Protein AF-A0AAN5BVE1-F1 (afdb_monomer_lite)

pLDDT: mean 92.68, std 8.48, range [54.19, 98.75]

Structure (mmCIF, N/CA/C/O backbone):
data_AF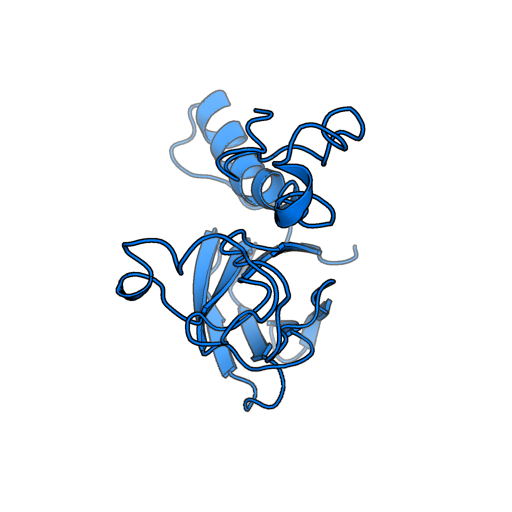-A0AAN5BVE1-F1
#
_entry.id   AF-A0AAN5BVE1-F1
#
loop_
_atom_site.group_PDB
_atom_site.id
_atom_site.type_symbol
_atom_site.label_atom_id
_atom_site.label_alt_id
_atom_site.label_comp_id
_atom_site.label_asym_id
_atom_site.label_entity_id
_atom_site.label_seq_id
_atom_site.pdbx_PDB_ins_code
_atom_site.Cartn_x
_atom_site.Cartn_y
_atom_site.Cartn_z
_atom_site.occupancy
_atom_site.B_iso_or_equiv
_atom_site.auth_seq_id
_atom_site.auth_comp_id
_atom_site.auth_asym_id
_atom_site.auth_atom_id
_atom_site.pdbx_PDB_model_num
ATOM 1 N N . MET A 1 1 ? -13.124 9.168 -10.766 1.00 57.81 1 MET A N 1
ATOM 2 C CA . MET A 1 1 ? -11.847 9.780 -11.183 1.00 57.81 1 MET A CA 1
ATOM 3 C C . MET A 1 1 ? -11.098 8.714 -11.962 1.00 57.81 1 MET A C 1
ATOM 5 O O . MET A 1 1 ? -10.830 7.670 -11.377 1.00 57.81 1 MET A O 1
ATOM 9 N N . LEU A 1 2 ? -10.931 8.913 -13.270 1.00 66.06 2 LEU A N 1
ATOM 10 C CA . LEU A 1 2 ? -10.507 7.900 -14.254 1.00 66.06 2 LEU A CA 1
ATOM 11 C C . LEU A 1 2 ? -9.199 8.308 -14.959 1.00 66.06 2 LEU A C 1
ATOM 13 O O . LEU A 1 2 ? -9.006 8.012 -16.130 1.00 66.06 2 LEU A O 1
ATOM 17 N N . ASP A 1 3 ? -8.325 9.039 -14.273 1.00 77.81 3 ASP A N 1
ATOM 18 C CA . ASP A 1 3 ? -7.072 9.501 -14.873 1.00 77.81 3 ASP A CA 1
ATOM 19 C C . ASP A 1 3 ? -5.980 8.432 -14.740 1.00 77.81 3 ASP A C 1
ATOM 21 O O . ASP A 1 3 ? -5.208 8.385 -13.775 1.00 77.81 3 ASP A O 1
ATOM 25 N N . TYR A 1 4 ? -6.010 7.487 -15.678 1.00 81.81 4 TYR A N 1
ATOM 26 C CA . TYR A 1 4 ? -5.057 6.381 -15.765 1.00 81.81 4 TYR A CA 1
ATOM 27 C C . TYR A 1 4 ? -3.691 6.835 -16.297 1.00 81.81 4 TYR A C 1
ATOM 29 O O . TYR A 1 4 ? -2.668 6.302 -15.866 1.00 81.81 4 TYR A O 1
ATOM 37 N N . GLY A 1 5 ? -3.664 7.868 -17.149 1.00 78.38 5 GLY A N 1
ATOM 38 C CA . GLY A 1 5 ? -2.439 8.468 -17.683 1.00 78.38 5 GLY A CA 1
ATOM 39 C C . GLY A 1 5 ? -1.519 8.975 -16.579 1.00 78.38 5 GLY A C 1
ATOM 40 O O . GLY A 1 5 ? -0.345 8.614 -16.546 1.00 78.38 5 GLY A O 1
ATOM 41 N N . GLU A 1 6 ? -2.070 9.714 -15.618 1.00 82.00 6 GLU A N 1
ATOM 42 C CA . GLU A 1 6 ? -1.319 10.273 -14.487 1.00 82.00 6 GLU A CA 1
ATOM 43 C C . GLU A 1 6 ? -1.258 9.341 -13.269 1.00 82.00 6 GLU A C 1
ATOM 45 O O . GLU A 1 6 ? -0.699 9.693 -12.231 1.00 82.00 6 GLU A O 1
ATOM 50 N N . SER A 1 7 ? -1.830 8.137 -13.373 1.00 85.88 7 SER A N 1
ATOM 51 C CA . SER A 1 7 ? -1.905 7.174 -12.270 1.00 85.88 7 SER A CA 1
ATOM 52 C C . SER A 1 7 ? -2.619 7.705 -11.014 1.00 85.88 7 SER A C 1
ATOM 54 O O . SER A 1 7 ? -2.402 7.205 -9.913 1.00 85.88 7 SER A O 1
ATOM 56 N N . HIS A 1 8 ? -3.505 8.698 -11.144 1.00 85.19 8 HIS A N 1
ATOM 57 C CA . HIS A 1 8 ? -4.221 9.286 -10.003 1.00 85.19 8 HIS A CA 1
ATOM 58 C C . HIS A 1 8 ? -5.677 8.796 -9.880 1.00 85.19 8 HIS A C 1
ATOM 60 O O . HIS A 1 8 ? -6.479 9.309 -9.088 1.00 85.19 8 HIS A O 1
ATOM 66 N N . TYR A 1 9 ? -6.068 7.809 -10.685 1.00 89.06 9 TYR A N 1
ATOM 67 C CA . TYR A 1 9 ? -7.342 7.117 -10.532 1.00 89.06 9 TYR A CA 1
ATOM 68 C C . TYR A 1 9 ? -7.430 6.447 -9.158 1.00 89.06 9 TYR A C 1
ATOM 70 O O . TYR A 1 9 ? -6.451 5.953 -8.618 1.00 89.06 9 TYR A O 1
ATOM 78 N N . ILE A 1 10 ? -8.635 6.411 -8.599 1.00 89.06 10 ILE A N 1
ATOM 79 C CA . ILE A 1 10 ? -8.938 5.694 -7.347 1.00 89.06 10 ILE A CA 1
ATOM 80 C C . ILE A 1 10 ? -10.120 4.738 -7.525 1.00 89.06 10 ILE A C 1
ATOM 82 O O . ILE A 1 10 ? -10.641 4.184 -6.564 1.00 89.06 10 ILE A O 1
ATOM 86 N N . GLY A 1 11 ? -10.624 4.613 -8.754 1.00 83.94 11 GLY A N 1
ATOM 87 C CA . GLY A 1 11 ? -11.672 3.664 -9.117 1.00 83.94 11 GLY A CA 1
ATOM 88 C C . GLY A 1 11 ? -11.086 2.338 -9.605 1.00 83.94 11 GLY A C 1
ATOM 89 O O . GLY A 1 11 ? -9.878 2.251 -9.826 1.00 83.94 11 GLY A O 1
ATOM 90 N N . PRO A 1 12 ? -11.937 1.317 -9.814 1.00 79.94 12 PRO A N 1
ATOM 91 C CA . PRO A 1 12 ? -11.526 0.105 -10.512 1.00 79.94 12 PRO A CA 1
ATOM 92 C C . PRO A 1 12 ? -10.905 0.441 -11.869 1.00 79.94 12 PRO A C 1
ATOM 94 O O . PRO A 1 12 ? -11.283 1.432 -12.503 1.00 79.94 12 PRO A O 1
ATOM 97 N N . TYR A 1 13 ? -9.973 -0.391 -12.326 1.00 78.00 13 TYR A N 1
ATOM 98 C CA . TYR A 1 13 ? -9.450 -0.270 -13.681 1.00 78.00 13 TYR A CA 1
ATOM 99 C C . TYR A 1 13 ? -10.577 -0.473 -14.703 1.00 78.00 13 TYR A C 1
ATOM 101 O O . TYR A 1 13 ? -11.374 -1.403 -14.582 1.00 78.00 13 TYR A O 1
ATOM 109 N N . SER A 1 14 ? -10.654 0.408 -15.698 1.00 75.75 14 SER A N 1
ATOM 110 C CA . SER A 1 14 ? -11.655 0.346 -16.760 1.00 75.75 14 SER A CA 1
ATOM 111 C C . SER A 1 14 ? -11.022 -0.244 -18.015 1.00 75.75 14 SER A C 1
ATOM 113 O O . SER A 1 14 ? -10.059 0.301 -18.549 1.00 75.75 14 SER A O 1
ATOM 115 N N . ALA A 1 15 ? -11.579 -1.353 -18.510 1.00 65.81 15 ALA A N 1
ATOM 116 C CA . ALA A 1 15 ? -11.056 -2.067 -19.678 1.00 65.81 15 ALA A CA 1
ATOM 117 C C . ALA A 1 15 ? -11.047 -1.222 -20.969 1.00 65.81 15 ALA A C 1
ATOM 119 O O . ALA A 1 15 ? -10.268 -1.507 -21.876 1.00 65.81 15 ALA A O 1
ATOM 120 N N . ASN A 1 16 ? -11.856 -0.157 -21.027 1.00 70.94 16 ASN A N 1
ATOM 121 C CA . ASN A 1 16 ? -11.897 0.782 -22.152 1.00 70.94 16 ASN A CA 1
ATOM 122 C C . ASN A 1 16 ? -10.653 1.690 -22.242 1.00 70.94 16 ASN A C 1
ATOM 124 O O . ASN A 1 16 ? -10.566 2.476 -23.172 1.00 70.94 16 ASN A O 1
ATOM 128 N N . HIS A 1 17 ? -9.711 1.585 -21.299 1.00 69.31 17 HIS A N 1
ATOM 129 C CA . HIS A 1 17 ? -8.405 2.254 -21.325 1.00 69.31 17 HIS A CA 1
ATOM 130 C C . HIS A 1 17 ? -7.271 1.263 -21.614 1.00 69.31 17 HIS A C 1
ATOM 132 O O . HIS A 1 17 ? -6.199 1.343 -21.031 1.00 69.31 17 HIS A O 1
ATOM 138 N N . SER A 1 18 ? -7.518 0.240 -22.436 1.00 66.25 18 SER A N 1
ATOM 139 C CA . SER A 1 18 ? -6.518 -0.797 -22.733 1.00 66.25 18 SER A CA 1
ATOM 140 C C . SER A 1 18 ? -5.586 -0.441 -23.897 1.00 66.25 18 SER A C 1
ATOM 142 O O . SER A 1 18 ? -4.507 -1.026 -23.995 1.00 66.25 18 SER A O 1
ATOM 144 N N . ASP A 1 19 ? -5.944 0.542 -24.724 1.00 67.12 19 ASP A N 1
ATOM 145 C CA . ASP A 1 19 ? -5.272 0.895 -25.980 1.00 67.12 19 ASP A CA 1
ATOM 146 C C . ASP A 1 19 ? -4.729 2.339 -26.042 1.00 67.12 19 ASP A C 1
ATOM 148 O O . ASP A 1 19 ? -4.182 2.741 -27.067 1.00 67.12 19 ASP A O 1
ATOM 152 N N . ASP A 1 20 ? -4.792 3.108 -24.951 1.00 69.31 20 ASP A N 1
ATOM 153 C CA . ASP A 1 20 ? -4.426 4.538 -24.922 1.00 69.31 20 ASP A CA 1
ATOM 154 C C . ASP A 1 20 ? -2.958 4.826 -24.532 1.00 69.31 20 ASP A C 1
ATOM 156 O O . ASP A 1 20 ? -2.580 5.964 -24.253 1.00 69.31 20 ASP A O 1
ATOM 160 N N . GLY A 1 21 ? -2.109 3.794 -24.502 1.00 78.19 21 GLY A N 1
ATOM 161 C CA . GLY A 1 21 ? -0.705 3.871 -24.081 1.00 78.19 21 GLY A CA 1
ATOM 162 C C . GLY A 1 21 ? -0.510 3.887 -22.561 1.00 78.19 21 GLY A C 1
ATOM 163 O O . GLY A 1 21 ? 0.471 3.318 -22.083 1.00 78.19 21 GLY A O 1
ATOM 164 N N . SER A 1 22 ? -1.466 4.425 -21.792 1.00 82.12 22 SER A N 1
ATOM 165 C CA . SER A 1 22 ? -1.405 4.442 -20.322 1.00 82.12 22 SER A CA 1
ATOM 166 C C . SER A 1 22 ? -1.597 3.066 -19.686 1.00 82.12 22 SER A C 1
ATOM 168 O O . SER A 1 22 ? -1.075 2.782 -18.602 1.00 82.12 22 SER A O 1
ATOM 170 N N . SER A 1 23 ? -2.264 2.158 -20.403 1.00 85.12 23 SER A N 1
ATOM 171 C CA . SER A 1 23 ? -2.420 0.756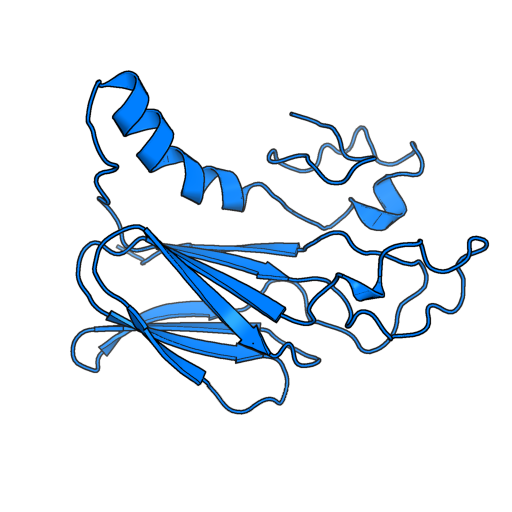 -20.014 1.00 85.12 23 SER A CA 1
ATOM 172 C C . SER A 1 23 ? -1.093 0.061 -19.688 1.00 85.12 23 SER A C 1
ATOM 174 O O . SER A 1 23 ? -1.078 -0.842 -18.854 1.00 85.12 23 SER A O 1
ATOM 176 N N . GLN A 1 24 ? 0.030 0.511 -20.264 1.00 85.88 24 GLN A N 1
ATOM 177 C CA . GLN A 1 24 ? 1.363 -0.044 -20.000 1.00 85.88 24 GLN A CA 1
ATOM 178 C C . GLN A 1 24 ? 1.787 0.060 -18.527 1.00 85.88 24 GLN A C 1
ATOM 180 O O . GLN A 1 24 ? 2.539 -0.794 -18.054 1.00 85.88 24 GLN A O 1
ATOM 185 N N . TRP A 1 25 ? 1.303 1.071 -17.797 1.00 87.12 25 TRP A N 1
ATOM 186 C CA . TRP A 1 25 ? 1.598 1.269 -16.373 1.00 87.12 25 TRP A CA 1
ATOM 187 C C . TRP A 1 25 ? 0.372 1.207 -15.456 1.00 87.12 25 TRP A C 1
ATOM 189 O O . TRP A 1 25 ? 0.538 1.015 -14.249 1.00 87.12 25 TRP A O 1
ATOM 199 N N . ALA A 1 26 ? -0.844 1.341 -15.992 1.00 89.81 26 ALA A N 1
ATOM 200 C CA . ALA A 1 26 ? -2.085 1.299 -15.215 1.00 89.81 26 ALA A CA 1
ATOM 201 C C . ALA A 1 26 ? -2.750 -0.092 -15.177 1.00 89.81 26 ALA A C 1
ATOM 203 O O . ALA A 1 26 ? -3.422 -0.434 -14.197 1.00 89.81 26 ALA A O 1
ATOM 204 N N . ALA A 1 27 ? -2.573 -0.926 -16.209 1.00 89.31 27 ALA A N 1
ATOM 205 C CA . ALA A 1 27 ? -3.185 -2.252 -16.233 1.00 89.31 27 ALA A CA 1
ATOM 206 C C . ALA A 1 27 ? -2.596 -3.150 -15.133 1.00 89.31 27 ALA A C 1
ATOM 208 O O . ALA A 1 27 ? -1.382 -3.252 -14.967 1.00 89.31 27 ALA A O 1
ATOM 209 N N . GLY A 1 28 ? -3.468 -3.814 -14.368 1.00 90.38 28 GLY A N 1
ATOM 210 C CA . GLY A 1 28 ? -3.051 -4.662 -13.244 1.00 90.38 28 GLY A CA 1
ATOM 211 C C . GLY A 1 28 ? -2.595 -3.896 -11.995 1.00 90.38 28 GLY A C 1
ATOM 212 O O . GLY A 1 28 ? -2.120 -4.524 -11.053 1.00 90.38 28 GLY A O 1
ATOM 213 N N . MET A 1 29 ? -2.770 -2.570 -11.961 1.00 93.44 29 MET A N 1
ATOM 214 C CA . MET A 1 29 ? -2.448 -1.713 -10.817 1.00 93.44 29 MET A CA 1
ATOM 215 C C . MET A 1 29 ? -3.749 -1.191 -10.177 1.00 93.44 29 MET A C 1
ATOM 217 O O . MET A 1 29 ? -4.215 -0.102 -10.506 1.00 93.44 29 MET A O 1
ATOM 221 N N . PRO A 1 30 ? -4.429 -1.968 -9.319 1.00 93.62 30 PRO A N 1
ATOM 222 C CA . PRO A 1 30 ? -5.664 -1.525 -8.675 1.00 93.62 30 PRO A CA 1
ATOM 223 C C . PRO A 1 30 ? -5.392 -0.392 -7.681 1.00 93.62 30 PRO A C 1
ATOM 225 O O . PRO A 1 30 ? -4.450 -0.483 -6.897 1.00 93.62 30 PRO A O 1
ATOM 228 N N . HIS A 1 31 ? -6.244 0.641 -7.678 1.00 93.56 31 HIS A N 1
ATOM 229 C CA . HIS A 1 31 ? -6.207 1.796 -6.755 1.00 93.56 31 HIS A CA 1
ATOM 230 C C . HIS A 1 31 ? -7.473 1.929 -5.889 1.00 93.56 31 HIS A C 1
ATOM 232 O O . HIS A 1 31 ? -7.637 2.874 -5.115 1.00 93.56 31 HIS A O 1
ATOM 238 N N . ASP A 1 32 ? -8.418 1.003 -6.028 1.00 91.50 32 ASP A N 1
ATOM 239 C CA . ASP A 1 32 ? -9.727 1.067 -5.388 1.00 91.50 32 ASP A CA 1
ATOM 240 C C . ASP A 1 32 ? -9.672 0.848 -3.872 1.00 91.50 32 ASP A C 1
ATOM 242 O O . ASP A 1 32 ? -10.542 1.357 -3.160 1.00 91.50 32 ASP A O 1
ATOM 246 N N . ALA A 1 33 ? -8.623 0.198 -3.359 1.00 94.56 33 ALA A N 1
ATOM 247 C CA . ALA A 1 33 ? -8.406 0.039 -1.924 1.00 94.56 33 ALA A CA 1
ATOM 248 C C . ALA A 1 33 ? -8.256 1.387 -1.194 1.00 94.56 33 ALA A C 1
ATOM 250 O O . ALA A 1 33 ? -8.727 1.531 -0.064 1.00 94.56 33 ALA A O 1
ATOM 251 N N . TRP A 1 34 ? -7.713 2.427 -1.841 1.00 95.19 34 TRP A N 1
ATOM 252 C CA . TRP A 1 34 ? -7.673 3.770 -1.248 1.00 95.19 34 TRP A CA 1
ATOM 253 C C . TRP A 1 34 ? -9.062 4.345 -0.967 1.00 95.19 34 TRP A C 1
ATOM 255 O O . TRP A 1 34 ? -9.226 5.140 -0.042 1.00 95.19 34 TRP A O 1
ATOM 265 N N . ARG A 1 35 ? -10.109 3.904 -1.677 1.00 94.31 35 ARG A N 1
ATOM 266 C CA . ARG A 1 35 ? -11.482 4.324 -1.362 1.00 94.31 35 ARG A CA 1
ATOM 267 C C . ARG A 1 35 ? -11.905 3.868 0.027 1.00 94.31 35 ARG A C 1
ATOM 269 O O . ARG A 1 35 ? -12.700 4.567 0.650 1.00 94.31 35 ARG A O 1
ATOM 276 N N . ASN A 1 36 ? -11.393 2.739 0.520 1.00 94.69 36 ASN A N 1
ATOM 277 C CA . ASN A 1 36 ? -11.686 2.280 1.875 1.00 94.69 36 ASN A CA 1
ATOM 278 C C . ASN A 1 36 ? -11.112 3.250 2.912 1.00 94.69 36 ASN A C 1
ATOM 280 O O . ASN A 1 36 ? -11.836 3.640 3.822 1.00 94.69 36 ASN A O 1
ATOM 284 N N . LEU A 1 37 ? -9.896 3.760 2.685 1.00 93.50 37 LEU A N 1
ATOM 285 C CA . LEU A 1 37 ? -9.272 4.784 3.529 1.00 93.50 37 LEU A CA 1
ATOM 286 C C . LEU A 1 37 ? -10.086 6.088 3.582 1.00 93.50 37 LEU A C 1
ATOM 288 O O . LEU A 1 37 ? -10.156 6.737 4.623 1.00 93.50 37 LEU A O 1
ATOM 292 N N . TYR A 1 38 ? -10.729 6.477 2.477 1.00 93.69 38 TYR A N 1
ATOM 293 C CA . TYR A 1 38 ? -11.500 7.724 2.409 1.00 93.69 38 TYR A CA 1
ATOM 294 C C . TYR A 1 38 ? -12.923 7.613 2.968 1.00 93.69 38 TYR A C 1
ATOM 296 O O . TYR A 1 38 ? -13.485 8.626 3.389 1.00 93.69 38 TYR A O 1
ATOM 304 N N . LYS A 1 39 ? -13.522 6.413 2.992 1.00 95.00 39 LYS A N 1
ATOM 305 C CA . LYS A 1 39 ? -14.908 6.201 3.457 1.00 95.00 39 LYS A CA 1
ATOM 306 C C . LYS A 1 39 ? -15.178 6.823 4.843 1.00 95.00 39 LYS A C 1
ATOM 308 O O . LYS A 1 39 ? -16.161 7.564 4.938 1.00 95.00 39 LYS A O 1
ATOM 313 N N . PRO A 1 40 ? -14.346 6.612 5.888 1.00 96.50 40 PRO A N 1
ATOM 314 C CA . PRO A 1 40 ? -14.584 7.200 7.209 1.00 96.50 40 PRO A CA 1
ATOM 315 C C . PRO A 1 40 ? -14.536 8.731 7.209 1.00 96.50 40 PRO A C 1
ATOM 317 O O . PRO A 1 40 ? -15.389 9.371 7.822 1.00 96.50 40 PRO A O 1
ATOM 320 N N . TYR A 1 41 ? -13.586 9.330 6.482 1.00 96.69 41 TYR A N 1
ATOM 321 C CA . TYR A 1 41 ? -13.472 10.788 6.364 1.00 96.69 41 TYR A CA 1
ATOM 322 C C . TYR A 1 41 ? -14.670 11.395 5.634 1.00 96.69 41 TYR A C 1
ATOM 324 O O . TYR A 1 41 ? -15.234 12.387 6.090 1.00 96.69 41 TYR A O 1
ATOM 332 N N . ILE A 1 42 ? -15.102 10.777 4.530 1.00 96.50 42 ILE A N 1
ATOM 333 C CA . ILE A 1 42 ? -16.278 11.222 3.773 1.00 96.50 42 ILE A CA 1
ATOM 334 C C . ILE A 1 42 ? -17.535 11.142 4.646 1.00 96.50 42 ILE A C 1
ATOM 336 O O . ILE A 1 42 ? -18.351 12.064 4.621 1.00 96.50 42 ILE A O 1
ATOM 340 N N . LYS A 1 43 ? -17.700 10.062 5.423 1.00 97.25 43 LYS A N 1
ATOM 341 C CA . LYS A 1 43 ? -18.821 9.903 6.362 1.00 97.25 43 LYS A CA 1
ATOM 342 C C . LYS A 1 43 ? -18.812 11.007 7.422 1.00 97.25 43 LYS A C 1
ATOM 344 O O . LYS A 1 43 ? -19.837 11.659 7.591 1.00 97.25 43 LYS A O 1
ATOM 349 N N . ALA A 1 44 ? -17.665 11.259 8.057 1.00 97.69 44 ALA A N 1
ATOM 350 C CA . ALA A 1 44 ? -17.522 12.314 9.060 1.00 97.69 44 ALA A CA 1
ATOM 351 C C . ALA A 1 44 ? -17.819 13.707 8.493 1.00 97.69 44 ALA A C 1
ATOM 353 O O . ALA A 1 44 ? -18.606 14.451 9.072 1.00 97.69 44 ALA A O 1
ATOM 354 N N . TYR A 1 45 ? -17.265 14.027 7.320 1.00 97.62 45 TYR A N 1
ATOM 355 C CA . TYR A 1 45 ? -17.527 15.294 6.640 1.00 97.62 45 TYR A CA 1
ATOM 356 C C . TYR A 1 45 ? -19.023 15.487 6.362 1.00 97.62 45 TYR A C 1
ATOM 358 O O . TYR A 1 45 ? -19.597 16.514 6.716 1.00 97.62 45 TYR A O 1
ATOM 366 N N . LYS A 1 46 ? -19.684 14.472 5.787 1.00 97.94 46 LYS A N 1
ATOM 367 C CA . LYS A 1 46 ? -21.116 14.531 5.454 1.00 97.94 46 LYS A CA 1
ATOM 368 C C . LYS A 1 46 ? -22.024 14.651 6.677 1.00 97.94 46 LYS A C 1
ATOM 370 O O . LYS A 1 46 ? -23.114 15.197 6.549 1.00 97.94 46 LYS A O 1
ATOM 375 N N . SER A 1 47 ? -21.607 14.140 7.834 1.00 97.56 47 SER A N 1
ATOM 376 C CA . SER A 1 47 ? -22.369 14.247 9.081 1.00 97.56 47 SER A CA 1
ATOM 377 C C . SER A 1 47 ? -22.009 15.476 9.922 1.00 97.56 47 SER A C 1
ATOM 379 O O . SER A 1 47 ? -22.567 15.636 11.003 1.00 97.56 47 SER A O 1
ATOM 381 N N . GLY A 1 48 ? -21.053 16.306 9.488 1.00 97.19 48 GLY A N 1
ATOM 382 C CA . GLY A 1 48 ? -20.534 17.426 10.282 1.00 97.19 48 GLY A CA 1
ATOM 383 C C . GLY A 1 48 ? -19.693 17.004 11.496 1.00 97.19 48 GLY A C 1
ATOM 384 O O . GLY A 1 48 ? -19.493 17.801 12.409 1.00 97.19 48 GLY A O 1
ATOM 385 N N . ALA A 1 49 ? -19.211 15.759 11.538 1.00 97.25 49 ALA A N 1
ATOM 386 C CA . ALA A 1 49 ? -18.338 15.290 12.608 1.00 97.25 49 ALA A CA 1
ATOM 387 C C . ALA A 1 49 ? -16.906 15.816 12.416 1.00 97.25 49 ALA A C 1
ATOM 389 O O . ALA A 1 49 ? -16.408 15.911 11.296 1.00 97.25 49 ALA A O 1
ATOM 390 N N . MET A 1 50 ? -16.215 16.108 13.521 1.00 94.94 50 MET A N 1
ATOM 391 C CA . MET A 1 50 ? -14.846 16.646 13.490 1.00 94.94 50 MET A CA 1
ATOM 392 C C . MET A 1 50 ? -13.771 15.598 13.161 1.00 94.94 50 MET A C 1
ATOM 394 O O . MET A 1 50 ? -12.649 15.963 12.821 1.00 94.94 50 MET A O 1
ATOM 398 N N . ALA A 1 51 ? -14.086 14.306 13.286 1.00 94.69 51 ALA A N 1
ATOM 399 C CA . ALA A 1 51 ? -13.142 13.212 13.082 1.00 94.69 51 ALA A CA 1
ATOM 400 C C . ALA A 1 51 ? -13.847 11.947 12.555 1.00 94.69 51 ALA A C 1
ATOM 402 O O . ALA A 1 51 ? -15.032 11.745 12.843 1.00 94.69 51 ALA A O 1
ATOM 403 N N . PRO A 1 52 ? -13.139 11.082 11.802 1.00 96.50 52 PRO A N 1
ATOM 404 C CA . PRO A 1 52 ? -13.664 9.787 11.382 1.00 96.50 52 PRO A CA 1
ATOM 405 C C . PRO A 1 52 ? -13.875 8.848 12.575 1.00 96.50 52 PRO A C 1
ATOM 407 O O . PRO A 1 52 ? -13.047 8.775 13.480 1.00 96.50 52 PRO A O 1
ATOM 410 N N . ILE A 1 53 ? -14.962 8.076 12.530 1.00 95.50 53 ILE A N 1
ATOM 411 C CA . ILE A 1 53 ? -15.203 6.951 13.440 1.00 95.50 53 ILE A CA 1
ATOM 412 C C . ILE A 1 53 ? -14.855 5.667 12.692 1.00 95.50 53 ILE A C 1
ATOM 414 O O . ILE A 1 53 ? -15.346 5.443 11.583 1.00 95.50 53 ILE A O 1
ATOM 418 N N . ILE A 1 54 ? -14.009 4.835 13.298 1.00 97.00 54 ILE A N 1
ATOM 419 C CA . ILE A 1 54 ? -13.611 3.542 12.741 1.00 97.00 54 ILE A CA 1
ATOM 420 C C . ILE A 1 54 ? -14.492 2.457 13.340 1.00 97.00 54 ILE A C 1
ATOM 422 O O . ILE A 1 54 ? -14.471 2.223 14.545 1.00 97.00 54 ILE A O 1
ATOM 426 N N . GLU A 1 55 ? -15.284 1.822 12.483 1.00 94.06 55 GLU A N 1
ATOM 427 C CA . GLU A 1 55 ? -16.276 0.810 12.867 1.00 94.06 55 GLU A CA 1
ATOM 428 C C . GLU A 1 55 ? -15.750 -0.619 12.661 1.00 94.06 55 GLU A C 1
ATOM 430 O O . GLU A 1 55 ? -16.241 -1.553 13.292 1.00 94.06 55 GLU A O 1
ATOM 435 N N . GLN A 1 56 ? -14.726 -0.792 11.820 1.00 95.00 56 GLN A N 1
ATOM 436 C CA . GLN A 1 56 ? -14.141 -2.085 11.477 1.00 95.00 56 GLN A CA 1
ATOM 437 C C . GLN A 1 56 ? -12.618 -1.973 11.359 1.00 95.00 56 GLN A C 1
ATOM 439 O O . GLN A 1 56 ? -12.110 -0.984 10.835 1.00 95.00 56 GLN A O 1
ATOM 444 N N . ASP A 1 57 ? -11.910 -2.996 11.851 1.00 97.25 57 ASP A N 1
ATOM 445 C CA . ASP A 1 57 ? -10.465 -3.122 11.657 1.00 97.25 57 ASP A CA 1
ATOM 446 C C . ASP A 1 57 ? -10.172 -3.482 10.184 1.00 97.25 57 ASP A C 1
ATOM 448 O O . ASP A 1 57 ? -10.682 -4.479 9.661 1.00 97.25 57 ASP A O 1
ATOM 452 N N . GLU A 1 58 ? -9.334 -2.687 9.529 1.00 97.69 58 GLU A N 1
ATOM 453 C CA . GLU A 1 58 ? -8.874 -2.893 8.153 1.00 97.69 58 GLU A CA 1
ATOM 454 C C . GLU A 1 58 ? -7.472 -2.284 7.987 1.00 97.69 58 GLU A C 1
ATOM 456 O O . GLU A 1 58 ? -7.080 -1.370 8.715 1.00 97.69 58 GLU A O 1
ATOM 461 N N . LEU A 1 59 ? -6.694 -2.778 7.028 1.00 97.81 59 LEU A N 1
ATOM 462 C CA . LEU A 1 59 ? -5.514 -2.076 6.529 1.00 97.81 59 LEU A CA 1
ATOM 463 C C . LEU A 1 59 ? -5.575 -1.934 5.010 1.00 97.81 59 LEU A C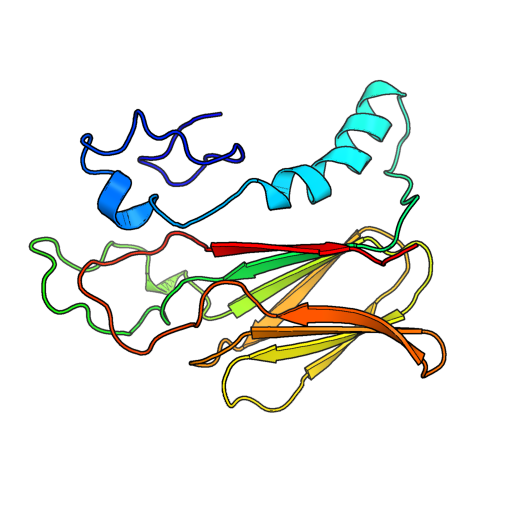 1
ATOM 465 O O . LEU A 1 59 ? -6.057 -2.823 4.312 1.00 97.81 59 LEU A O 1
ATOM 469 N N . VAL A 1 60 ? -5.038 -0.827 4.513 1.00 98.31 60 VAL A N 1
ATOM 470 C CA . VAL A 1 60 ? -4.815 -0.532 3.097 1.00 98.31 60 VAL A CA 1
ATOM 471 C C . VAL A 1 60 ? -3.315 -0.382 2.896 1.00 98.31 60 VAL A C 1
ATOM 473 O O . VAL A 1 60 ? -2.660 0.321 3.661 1.00 98.31 60 VAL A O 1
ATOM 476 N N . TYR A 1 61 ? -2.755 -1.031 1.884 1.00 98.44 61 TYR A N 1
ATOM 477 C CA . TYR A 1 61 ? -1.329 -0.971 1.579 1.00 98.44 61 TYR A CA 1
ATOM 478 C C . TYR A 1 61 ? -1.092 -0.477 0.159 1.00 98.44 61 TYR A C 1
ATOM 480 O O . TYR A 1 61 ? -1.943 -0.655 -0.716 1.00 98.44 61 TYR A O 1
ATOM 488 N N . TRP A 1 62 ? 0.071 0.131 -0.071 1.00 98.31 62 TRP A N 1
ATOM 489 C CA . TRP A 1 62 ? 0.527 0.470 -1.413 1.00 98.31 62 TRP A CA 1
ATOM 490 C C . TRP A 1 62 ? 2.049 0.509 -1.531 1.00 98.31 62 TRP A C 1
ATOM 492 O O . TRP A 1 62 ? 2.763 0.815 -0.572 1.00 98.31 62 TRP A O 1
ATOM 502 N N . TYR A 1 63 ? 2.548 0.173 -2.718 1.00 98.12 63 TYR A N 1
ATOM 503 C CA . TYR A 1 63 ? 3.976 0.131 -3.034 1.00 98.12 63 TYR A CA 1
ATOM 504 C C . TYR A 1 63 ? 4.204 0.113 -4.548 1.00 98.12 63 TYR A C 1
ATOM 506 O O . TYR A 1 63 ? 3.326 -0.278 -5.311 1.00 98.12 63 TYR A O 1
ATOM 514 N N . ARG A 1 64 ? 5.396 0.516 -4.998 1.00 97.19 64 ARG A N 1
ATOM 515 C CA . ARG A 1 64 ? 5.791 0.380 -6.410 1.00 97.19 64 ARG A CA 1
ATOM 516 C C . ARG A 1 64 ? 6.106 -1.077 -6.769 1.00 97.19 64 ARG A C 1
ATOM 518 O O . ARG A 1 64 ? 6.595 -1.805 -5.906 1.00 97.19 64 ARG A O 1
ATOM 525 N N . PRO A 1 65 ? 5.909 -1.489 -8.035 1.00 96.75 65 PRO A N 1
ATOM 526 C CA . PRO A 1 65 ? 6.200 -2.851 -8.483 1.00 96.75 65 PRO A CA 1
ATOM 527 C C . PRO A 1 65 ? 7.702 -3.167 -8.509 1.00 96.75 65 PRO A C 1
ATOM 529 O O . PRO A 1 65 ? 8.078 -4.336 -8.498 1.00 96.75 65 PRO A O 1
ATOM 532 N N . THR A 1 66 ? 8.561 -2.145 -8.535 1.00 96.94 66 THR A N 1
ATOM 533 C CA . THR A 1 66 ? 10.021 -2.279 -8.526 1.00 96.94 66 THR A CA 1
ATOM 534 C C . THR A 1 66 ? 10.669 -1.169 -7.686 1.00 96.94 66 THR A C 1
ATOM 536 O O . THR A 1 66 ? 10.151 -0.043 -7.647 1.00 96.94 66 THR A O 1
ATOM 539 N N . PRO A 1 67 ? 11.822 -1.430 -7.038 1.00 96.69 67 PRO A N 1
ATOM 540 C CA . PRO A 1 67 ? 12.660 -0.378 -6.471 1.00 96.6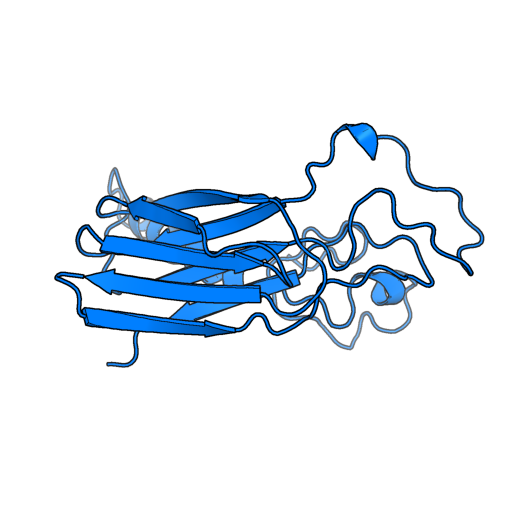9 67 PRO A CA 1
ATOM 541 C C . PRO A 1 67 ? 13.067 0.654 -7.529 1.00 96.69 67 PRO A C 1
ATOM 543 O O . PRO A 1 67 ? 13.244 0.325 -8.703 1.00 96.69 67 PRO A O 1
ATOM 546 N N . LYS A 1 68 ? 13.241 1.912 -7.119 1.00 94.81 68 LYS A N 1
ATOM 547 C CA . LYS A 1 68 ? 13.399 3.052 -8.040 1.00 94.81 68 LYS A CA 1
ATOM 548 C C . LYS A 1 68 ? 14.630 2.967 -8.947 1.00 94.81 68 LYS A C 1
ATOM 550 O O . LYS A 1 68 ? 14.630 3.548 -10.023 1.00 94.81 68 LYS A O 1
ATOM 555 N N . ASN A 1 69 ? 15.666 2.255 -8.504 1.00 91.25 69 ASN A N 1
ATOM 556 C CA . ASN A 1 69 ? 16.941 2.127 -9.213 1.00 91.25 69 ASN A CA 1
ATOM 557 C C . ASN A 1 69 ? 17.035 0.861 -10.081 1.00 91.25 69 ASN A C 1
ATOM 559 O O . ASN A 1 69 ? 18.084 0.614 -10.671 1.00 91.25 69 ASN A O 1
ATOM 563 N N . VAL A 1 70 ? 15.979 0.044 -10.156 1.00 94.19 70 VAL A N 1
ATOM 564 C CA . VAL A 1 70 ? 15.952 -1.099 -11.077 1.00 94.19 70 VAL A CA 1
ATOM 565 C C . VAL A 1 70 ? 15.953 -0.580 -12.510 1.00 94.19 70 VAL A C 1
ATOM 567 O O . VAL A 1 70 ? 15.036 0.130 -12.901 1.00 94.19 70 VAL A O 1
ATOM 570 N N . ALA A 1 71 ? 16.962 -0.947 -13.299 1.00 91.12 71 ALA A N 1
ATOM 571 C CA . ALA A 1 71 ? 17.048 -0.545 -14.699 1.00 91.12 71 ALA A CA 1
ATOM 572 C C . ALA A 1 71 ? 16.033 -1.313 -15.561 1.00 91.12 71 ALA A C 1
ATOM 574 O O . ALA A 1 71 ? 16.103 -2.541 -15.668 1.00 91.12 71 ALA A O 1
ATOM 575 N N . CYS A 1 72 ? 15.113 -0.594 -16.207 1.00 91.19 72 CYS A N 1
ATOM 576 C CA . CYS A 1 72 ? 14.199 -1.193 -17.177 1.00 91.19 72 CYS A CA 1
ATOM 577 C C . CYS A 1 72 ? 14.877 -1.370 -18.539 1.00 91.19 72 CYS A C 1
ATOM 579 O O . CYS A 1 72 ? 15.637 -0.514 -18.985 1.00 91.19 72 CYS A O 1
ATOM 581 N N . THR A 1 73 ? 14.612 -2.494 -19.204 1.00 91.56 73 THR A N 1
ATOM 582 C CA . THR A 1 73 ? 15.404 -2.933 -20.368 1.00 91.56 73 THR A CA 1
ATOM 583 C C . THR A 1 73 ? 14.794 -2.614 -21.731 1.00 91.56 73 THR A C 1
ATOM 585 O O . THR A 1 73 ? 15.472 -2.781 -22.740 1.00 91.56 73 THR A O 1
ATOM 588 N N . ASN A 1 74 ? 13.527 -2.197 -21.795 1.00 88.19 74 ASN A N 1
ATOM 589 C CA . ASN A 1 74 ? 12.785 -2.078 -23.053 1.00 88.19 74 ASN A CA 1
ATOM 590 C C . ASN A 1 74 ? 11.880 -0.837 -23.090 1.00 88.19 74 ASN A C 1
ATOM 592 O O . ASN A 1 74 ? 10.800 -0.868 -23.683 1.00 88.19 74 ASN A O 1
ATOM 596 N N . ASP A 1 75 ? 12.313 0.236 -22.433 1.00 87.81 75 ASP A N 1
ATOM 597 C CA . ASP A 1 75 ? 11.634 1.522 -22.486 1.00 87.81 75 ASP A CA 1
ATOM 598 C C . ASP A 1 75 ? 12.351 2.438 -23.490 1.00 87.81 75 ASP A C 1
ATOM 600 O O . ASP A 1 75 ? 13.545 2.696 -23.316 1.00 87.81 75 ASP A O 1
ATOM 604 N N . PRO A 1 76 ? 11.682 2.906 -24.561 1.00 87.81 76 PRO A N 1
ATOM 605 C CA . PRO A 1 76 ? 12.281 3.875 -25.474 1.00 87.81 76 PRO A CA 1
ATOM 606 C C . PRO A 1 76 ? 12.490 5.246 -24.813 1.00 87.81 76 PRO A C 1
ATOM 608 O O . PRO A 1 76 ? 13.225 6.073 -25.355 1.00 87.81 76 PRO A O 1
ATOM 611 N N . LEU A 1 77 ? 11.842 5.502 -23.669 1.00 87.19 77 LEU A N 1
ATOM 612 C CA . LEU A 1 77 ? 11.981 6.730 -22.903 1.00 87.19 77 LEU A CA 1
ATOM 613 C C . LEU A 1 77 ? 12.993 6.559 -21.756 1.00 87.19 77 LEU A C 1
ATOM 615 O O . LEU A 1 77 ? 13.099 5.485 -21.154 1.00 87.19 77 LEU A O 1
ATOM 619 N N . PRO A 1 78 ? 13.748 7.621 -21.417 1.00 88.88 78 PRO A N 1
ATOM 620 C CA . PRO A 1 78 ? 14.640 7.591 -20.268 1.00 88.88 78 PRO A CA 1
ATOM 621 C C . PRO A 1 78 ? 13.853 7.520 -18.954 1.00 88.88 78 PRO A C 1
ATOM 623 O O . PRO A 1 78 ? 12.665 7.838 -18.891 1.00 88.88 78 PRO A O 1
ATOM 626 N N . GLN A 1 79 ? 14.559 7.169 -17.876 1.00 91.00 79 GLN A N 1
ATOM 627 C CA . GLN A 1 79 ? 14.017 7.257 -16.524 1.00 91.00 79 GLN A CA 1
ATOM 628 C C . GLN A 1 79 ? 13.489 8.686 -16.262 1.00 91.00 79 GLN A C 1
ATOM 630 O O . GLN A 1 79 ? 14.232 9.648 -16.484 1.00 91.00 79 GLN A O 1
ATOM 635 N N . PRO A 1 80 ? 12.238 8.858 -15.796 1.00 88.88 80 PRO A N 1
ATOM 636 C CA . PRO A 1 80 ? 11.658 10.171 -15.547 1.00 88.88 80 PRO A CA 1
ATOM 637 C C . PRO A 1 80 ? 12.439 10.989 -14.514 1.00 88.88 80 PRO A C 1
ATOM 639 O O . PRO A 1 80 ? 12.980 10.466 -13.533 1.00 88.88 80 PRO A O 1
ATOM 642 N N . ASN A 1 81 ? 12.424 12.309 -14.699 1.00 91.81 81 ASN A N 1
ATOM 643 C CA . ASN A 1 81 ? 12.942 13.253 -13.712 1.00 91.81 81 ASN A CA 1
ATOM 644 C C . ASN A 1 81 ? 12.197 13.113 -12.373 1.00 91.81 81 ASN A C 1
ATOM 646 O O . ASN A 1 81 ? 11.025 12.750 -12.327 1.00 91.81 81 ASN A O 1
ATOM 650 N N . GLY A 1 82 ? 12.877 13.432 -11.268 1.00 91.06 82 GLY A N 1
ATOM 651 C CA . GLY A 1 82 ? 12.284 13.367 -9.927 1.00 91.06 82 GLY A CA 1
ATOM 652 C C . GLY A 1 82 ? 12.329 11.984 -9.269 1.00 91.06 82 GLY A C 1
ATOM 653 O O . GLY A 1 82 ? 11.977 11.876 -8.099 1.00 91.06 82 GLY A O 1
ATOM 654 N N . VAL A 1 83 ? 12.854 10.947 -9.938 1.00 91.88 83 VAL A N 1
ATOM 655 C CA . VAL A 1 83 ? 13.018 9.600 -9.350 1.00 91.88 83 VAL A CA 1
ATOM 656 C C . VAL A 1 83 ? 13.757 9.610 -8.005 1.00 91.88 83 VAL A C 1
ATOM 658 O O . VAL A 1 83 ? 13.443 8.839 -7.101 1.00 91.88 83 VAL A O 1
ATOM 661 N N . ASN A 1 84 ? 14.695 10.540 -7.813 1.00 92.94 84 ASN A N 1
ATOM 662 C CA . ASN A 1 84 ? 15.441 10.667 -6.562 1.00 92.94 84 ASN A CA 1
ATOM 663 C C . ASN A 1 84 ? 14.565 11.063 -5.364 1.00 92.94 84 ASN A C 1
ATOM 665 O O . ASN A 1 84 ? 14.925 10.733 -4.236 1.00 92.94 84 ASN A O 1
ATOM 669 N N . MET A 1 85 ? 13.413 11.700 -5.603 1.00 93.38 85 MET A N 1
ATOM 670 C CA . MET A 1 85 ? 12.426 12.055 -4.575 1.00 93.38 85 MET A CA 1
ATOM 671 C C . MET A 1 85 ? 11.634 10.839 -4.084 1.00 93.38 85 MET A C 1
ATOM 673 O O . MET A 1 85 ? 10.956 10.905 -3.062 1.00 93.38 85 MET A O 1
ATOM 677 N N . LEU A 1 86 ? 11.696 9.724 -4.812 1.00 93.19 86 LEU A N 1
ATOM 678 C CA . LEU A 1 86 ? 10.993 8.514 -4.443 1.00 93.19 86 LEU A CA 1
ATOM 679 C C . LEU A 1 86 ? 11.725 7.776 -3.322 1.00 93.19 86 LEU A C 1
ATOM 681 O O . LEU A 1 86 ? 12.942 7.571 -3.359 1.00 93.19 86 LEU A O 1
ATOM 685 N N . HIS A 1 87 ? 10.948 7.297 -2.359 1.00 95.06 87 HIS A N 1
ATOM 686 C CA . HIS A 1 87 ? 11.404 6.350 -1.349 1.00 95.06 87 HIS A CA 1
ATOM 687 C C . HIS A 1 87 ? 11.016 4.933 -1.764 1.00 95.06 87 HIS A C 1
ATOM 689 O O . HIS A 1 87 ? 9.913 4.711 -2.275 1.00 95.06 87 HIS A O 1
ATOM 695 N N . ASP A 1 88 ? 11.931 3.982 -1.595 1.00 97.56 88 ASP A N 1
ATOM 696 C CA . ASP A 1 88 ? 11.659 2.553 -1.753 1.00 97.56 88 ASP A CA 1
ATOM 697 C C . ASP A 1 88 ? 10.995 2.047 -0.472 1.00 97.56 88 ASP A C 1
ATOM 699 O O . ASP A 1 88 ? 11.635 1.509 0.433 1.00 97.56 88 ASP A O 1
ATOM 703 N N . SER A 1 89 ? 9.687 2.285 -0.390 1.00 98.31 89 SER A N 1
ATOM 704 C CA . SER A 1 89 ? 8.887 2.005 0.797 1.00 98.31 89 SER A CA 1
ATOM 705 C C . SER A 1 89 ? 7.625 1.224 0.459 1.00 98.31 89 SER A C 1
ATOM 707 O O . SER A 1 89 ? 6.996 1.450 -0.577 1.00 98.31 89 SER A O 1
ATOM 709 N N . VAL A 1 90 ? 7.235 0.345 1.378 1.00 98.62 90 VAL A N 1
ATOM 710 C CA . VAL A 1 90 ? 5.873 -0.185 1.455 1.00 98.62 90 VAL A CA 1
ATOM 711 C C . VAL A 1 90 ? 5.127 0.642 2.482 1.00 98.62 90 VAL A C 1
ATOM 713 O O . VAL A 1 90 ? 5.562 0.755 3.630 1.00 98.62 90 VAL A O 1
ATOM 716 N N . PHE A 1 91 ? 4.014 1.226 2.066 1.00 98.50 91 PHE A N 1
ATOM 717 C CA . PHE A 1 91 ? 3.153 2.011 2.932 1.00 98.50 91 PHE A CA 1
ATOM 718 C C . PHE A 1 91 ? 1.960 1.176 3.375 1.00 98.50 91 PHE A C 1
ATOM 720 O O . PHE A 1 91 ? 1.408 0.402 2.591 1.00 98.50 91 PHE A O 1
ATOM 727 N N . VAL A 1 92 ? 1.552 1.358 4.627 1.00 98.56 92 VAL A N 1
ATOM 728 C CA . VAL A 1 92 ? 0.374 0.713 5.204 1.00 98.56 92 VAL A CA 1
ATOM 729 C C . VAL A 1 92 ? -0.401 1.750 6.002 1.00 98.56 92 VAL A C 1
ATOM 731 O O . VAL A 1 92 ? 0.105 2.281 6.987 1.00 98.56 92 VAL A O 1
ATOM 734 N N . ALA A 1 93 ? -1.633 2.027 5.591 1.00 98.44 93 ALA A N 1
ATOM 735 C CA . ALA A 1 93 ? -2.610 2.749 6.388 1.00 98.44 93 ALA A CA 1
ATOM 736 C C . ALA A 1 93 ? -3.481 1.739 7.132 1.00 98.44 93 ALA A C 1
ATOM 738 O O . ALA A 1 93 ? -4.224 0.969 6.529 1.00 98.44 93 ALA A O 1
ATOM 739 N N . THR A 1 94 ? -3.388 1.742 8.451 1.00 98.50 94 THR A N 1
ATOM 740 C CA . THR A 1 94 ? -4.250 0.945 9.324 1.00 98.50 94 THR A CA 1
ATOM 741 C C . THR A 1 94 ? -5.446 1.781 9.755 1.00 98.50 94 THR A C 1
ATOM 743 O O . THR A 1 94 ? -5.310 2.971 10.026 1.00 98.50 94 THR A O 1
ATOM 746 N N . MET A 1 95 ? -6.617 1.158 9.806 1.00 98.31 95 MET A N 1
ATOM 747 C CA . MET A 1 95 ? -7.850 1.707 10.354 1.00 98.31 95 MET A CA 1
ATOM 748 C C . MET A 1 95 ? -8.263 0.777 11.488 1.00 98.31 95 MET A C 1
ATOM 750 O O . MET A 1 95 ? -8.758 -0.319 11.240 1.00 98.31 95 MET A O 1
ATOM 754 N N . LEU A 1 96 ? -7.993 1.169 12.732 1.00 98.12 96 LEU A N 1
ATOM 755 C CA . LEU A 1 96 ? -8.160 0.304 13.898 1.00 98.12 96 LEU A CA 1
ATOM 756 C C . LEU A 1 96 ? -9.219 0.836 14.862 1.00 98.12 96 LEU A C 1
ATOM 758 O O . LEU A 1 96 ? -9.211 2.001 15.251 1.00 98.12 96 LEU A O 1
ATOM 762 N N . THR A 1 97 ? -10.087 -0.054 15.329 1.00 97.50 97 THR A N 1
ATOM 763 C CA . THR A 1 97 ? -11.086 0.227 16.375 1.00 97.50 97 THR A CA 1
ATOM 764 C C . THR A 1 97 ? -10.457 0.339 17.770 1.00 97.50 97 THR A C 1
ATOM 766 O O . THR A 1 97 ? -10.975 1.026 18.647 1.00 97.50 97 THR A O 1
ATOM 769 N N . LYS A 1 98 ? -9.328 -0.347 17.987 1.00 97.62 98 LYS A N 1
ATOM 770 C CA . LYS A 1 98 ? -8.531 -0.379 19.226 1.00 97.62 98 LYS A CA 1
ATOM 771 C C . LYS A 1 98 ? -7.047 -0.534 18.879 1.00 97.62 98 LYS A C 1
ATOM 773 O O . LYS A 1 98 ? -6.771 -1.142 17.840 1.00 97.62 98 LYS A O 1
ATOM 778 N N . PRO A 1 99 ? -6.112 -0.103 19.749 1.00 98.31 99 PRO A N 1
ATOM 779 C CA . PRO A 1 99 ? -4.682 -0.295 19.519 1.00 98.31 99 PRO A CA 1
ATOM 780 C C . PRO A 1 99 ? -4.319 -1.751 19.192 1.00 98.31 99 PRO A C 1
ATOM 782 O O . PRO A 1 99 ? -4.977 -2.686 19.671 1.00 98.31 99 PRO A O 1
ATOM 785 N N . ALA A 1 100 ? -3.311 -1.934 18.345 1.00 98.50 100 ALA A N 1
ATOM 786 C CA . ALA A 1 100 ? -2.819 -3.234 17.898 1.00 98.50 100 ALA A CA 1
ATOM 787 C C . ALA A 1 100 ? -1.372 -3.126 17.387 1.00 98.50 100 ALA A C 1
ATOM 789 O O . ALA A 1 100 ? -0.885 -2.036 17.097 1.00 98.50 100 ALA A O 1
ATOM 790 N N . THR A 1 101 ? -0.716 -4.269 17.212 1.00 98.62 101 THR A N 1
ATOM 791 C CA . THR A 1 101 ? 0.611 -4.366 16.603 1.00 98.62 101 THR A CA 1
ATOM 792 C C . THR A 1 101 ? 0.458 -4.713 15.124 1.00 98.62 101 THR A C 1
ATOM 794 O O . THR A 1 101 ? -0.099 -5.760 14.788 1.00 98.62 101 THR A O 1
ATOM 797 N N . LEU A 1 102 ? 0.945 -3.847 14.237 1.00 98.69 102 LEU A N 1
ATOM 798 C CA . LEU A 1 102 ? 1.115 -4.129 12.812 1.00 98.69 102 LEU A CA 1
ATOM 799 C C . LEU A 1 102 ? 2.460 -4.830 12.607 1.00 98.69 102 LEU A C 1
ATOM 801 O O . LEU A 1 102 ? 3.485 -4.308 13.033 1.00 98.69 102 LEU A O 1
ATOM 805 N N . THR A 1 103 ? 2.478 -5.952 11.895 1.00 98.62 103 THR A N 1
ATOM 806 C CA . THR A 1 103 ? 3.707 -6.588 11.413 1.00 98.62 103 THR A CA 1
ATOM 807 C C . THR A 1 103 ? 3.701 -6.638 9.891 1.00 98.62 103 THR A C 1
ATOM 809 O O . THR A 1 103 ? 2.744 -7.103 9.270 1.00 98.62 103 THR A O 1
ATOM 812 N N . VAL A 1 104 ? 4.789 -6.164 9.283 1.00 98.69 104 VAL A N 1
ATOM 813 C CA . VAL A 1 104 ? 4.986 -6.166 7.829 1.00 98.69 104 VAL A CA 1
ATOM 814 C C . VAL A 1 104 ? 6.261 -6.925 7.490 1.00 98.69 104 VAL A C 1
ATOM 816 O O . VAL A 1 104 ? 7.302 -6.719 8.110 1.00 98.69 104 VAL A O 1
ATOM 819 N N . THR A 1 105 ? 6.197 -7.793 6.486 1.00 98.75 105 THR A N 1
ATOM 820 C CA . THR A 1 105 ? 7.371 -8.434 5.883 1.00 98.75 105 THR A CA 1
ATOM 821 C C . THR A 1 105 ? 7.397 -8.086 4.406 1.00 98.75 105 THR A C 1
ATOM 823 O O . THR A 1 105 ? 6.419 -8.334 3.702 1.00 98.75 105 THR A O 1
ATOM 826 N N . SER A 1 106 ? 8.503 -7.508 3.944 1.00 98.62 106 SER A N 1
ATOM 827 C CA . SER A 1 106 ? 8.662 -7.073 2.558 1.00 98.62 106 SER A CA 1
ATOM 828 C C . SER A 1 106 ? 9.735 -7.891 1.865 1.00 98.62 106 SER A C 1
ATOM 830 O O . SER A 1 106 ? 10.923 -7.725 2.143 1.00 98.62 106 SER A O 1
ATOM 832 N N . GLY A 1 107 ? 9.323 -8.805 0.990 1.00 98.00 107 GLY A N 1
ATOM 833 C CA . GLY A 1 107 ? 10.260 -9.679 0.302 1.00 98.00 107 GLY A CA 1
ATOM 834 C C . GLY A 1 107 ? 11.063 -10.547 1.270 1.00 98.00 107 GLY A C 1
ATOM 835 O O . GLY A 1 107 ? 10.499 -11.206 2.145 1.00 98.00 107 GLY A O 1
ATOM 836 N N . SER A 1 108 ? 12.388 -10.523 1.124 1.00 95.00 108 SER A N 1
ATOM 837 C CA . SER A 1 108 ? 13.340 -11.196 2.017 1.00 95.00 108 SER A CA 1
ATOM 838 C C . SER A 1 108 ? 13.750 -10.376 3.248 1.00 95.00 108 SER A C 1
ATOM 840 O O . SER A 1 108 ? 14.572 -10.848 4.035 1.00 95.00 108 SER A O 1
ATOM 842 N N . ASN A 1 109 ? 13.223 -9.159 3.429 1.00 98.25 109 ASN A N 1
ATOM 843 C CA . ASN A 1 109 ? 13.558 -8.341 4.594 1.00 98.25 109 ASN A CA 1
ATOM 844 C C . ASN A 1 109 ? 13.016 -8.981 5.887 1.00 98.25 109 ASN A C 1
ATOM 846 O O . ASN A 1 109 ? 11.963 -9.628 5.860 1.00 98.25 109 ASN A O 1
ATOM 850 N N . PRO A 1 110 ? 13.678 -8.768 7.042 1.00 98.31 110 PRO A N 1
ATOM 851 C CA . PRO A 1 110 ? 13.147 -9.189 8.334 1.00 98.31 110 PRO A CA 1
ATOM 852 C C . PRO A 1 110 ? 11.765 -8.566 8.602 1.00 98.31 110 PRO A C 1
ATOM 854 O O . PRO A 1 110 ? 11.522 -7.431 8.181 1.00 98.31 110 PRO A O 1
ATOM 857 N N . PRO A 1 111 ? 10.865 -9.255 9.328 1.00 98.38 111 PRO A N 1
ATOM 858 C CA . PRO A 1 111 ? 9.607 -8.660 9.760 1.00 98.38 111 PRO A CA 1
ATOM 859 C C . PRO A 1 111 ? 9.839 -7.408 10.613 1.00 98.38 111 PRO A C 1
ATOM 861 O O . PRO A 1 111 ? 10.678 -7.407 11.514 1.00 98.38 111 PRO A O 1
ATOM 864 N N . VAL A 1 112 ? 9.057 -6.363 10.358 1.00 98.69 112 VAL A N 1
ATOM 865 C CA . VAL A 1 112 ? 9.046 -5.123 11.139 1.00 98.69 112 VAL A CA 1
ATOM 866 C C . VAL A 1 112 ? 7.719 -5.032 11.879 1.00 98.69 112 VAL A C 1
ATOM 868 O O . VAL A 1 112 ? 6.665 -5.110 11.248 1.00 98.69 112 VAL A O 1
ATOM 871 N N . SER A 1 113 ? 7.774 -4.856 13.200 1.00 98.44 113 SER A N 1
ATOM 872 C CA . SER A 1 113 ? 6.597 -4.685 14.058 1.00 98.44 113 SER A CA 1
ATOM 873 C C . SER A 1 113 ? 6.471 -3.244 14.541 1.00 98.44 113 SER A C 1
ATOM 875 O O . SER A 1 113 ? 7.459 -2.631 14.941 1.00 98.44 113 SER A O 1
ATOM 877 N N . ILE A 1 114 ? 5.252 -2.712 14.503 1.00 98.38 114 ILE A N 1
ATOM 878 C CA . ILE A 1 114 ? 4.921 -1.325 14.826 1.00 98.38 114 ILE A CA 1
ATOM 879 C C . ILE A 1 114 ? 3.695 -1.334 15.738 1.00 98.38 114 ILE A C 1
ATOM 881 O O . ILE A 1 114 ? 2.662 -1.899 15.385 1.00 98.38 114 ILE A O 1
ATOM 885 N N . GLU A 1 115 ? 3.799 -0.696 16.900 1.00 98.38 115 GLU A N 1
ATOM 886 C CA . GLU A 1 115 ? 2.643 -0.432 17.757 1.00 98.38 115 GLU A CA 1
ATOM 887 C C . GLU A 1 115 ? 1.813 0.702 17.159 1.00 98.38 115 GLU A C 1
ATOM 889 O O . GLU A 1 115 ? 2.328 1.790 16.889 1.00 98.38 115 GLU A O 1
ATOM 894 N N . VAL A 1 116 ? 0.524 0.451 16.949 1.00 98.38 116 VAL A N 1
ATOM 895 C CA . VAL A 1 116 ? -0.382 1.383 16.284 1.00 98.38 116 VAL A CA 1
ATOM 896 C C . VAL A 1 116 ? -1.578 1.681 17.194 1.00 98.38 116 VAL A C 1
ATOM 898 O O . VAL A 1 116 ? -2.236 0.749 17.669 1.00 98.38 116 VAL A O 1
ATOM 901 N N . PRO A 1 117 ? -1.902 2.962 17.456 1.00 98.31 117 PRO A N 1
ATOM 902 C CA . PRO A 1 117 ? -3.084 3.327 18.231 1.00 98.31 117 PRO A CA 1
ATOM 903 C C . PRO A 1 117 ? -4.389 3.050 17.463 1.00 98.31 117 PRO A C 1
ATOM 905 O O . PRO A 1 117 ? -4.392 2.715 16.281 1.00 98.31 117 PRO A O 1
ATOM 908 N N . ALA A 1 118 ? -5.529 3.214 18.140 1.00 98.00 118 ALA A N 1
ATOM 909 C CA . ALA A 1 118 ? -6.820 3.265 17.455 1.00 98.00 118 ALA A CA 1
ATOM 910 C C . ALA A 1 118 ? -6.901 4.484 16.517 1.00 98.00 118 ALA A C 1
ATOM 912 O O . ALA A 1 118 ? -6.282 5.517 16.775 1.00 98.00 118 ALA A O 1
ATOM 913 N N . GLY A 1 119 ? -7.721 4.382 15.473 1.00 97.94 119 GLY A N 1
ATOM 914 C CA . GLY A 1 119 ? -7.893 5.411 14.453 1.00 97.94 119 GLY A CA 1
ATOM 915 C C . GLY A 1 119 ? -7.225 5.044 13.131 1.00 97.94 119 GLY A C 1
ATOM 916 O O . GLY A 1 119 ? -7.016 3.868 12.837 1.00 97.94 119 GLY A O 1
ATOM 917 N N . ILE A 1 120 ? -6.940 6.066 12.323 1.00 98.06 120 ILE A N 1
ATOM 918 C CA . ILE A 1 120 ? -6.293 5.923 11.016 1.00 98.06 120 ILE A CA 1
ATOM 919 C C . ILE A 1 120 ? -4.835 6.350 11.143 1.00 98.06 120 ILE A C 1
ATOM 921 O O . ILE A 1 120 ? -4.564 7.513 11.442 1.00 98.06 120 ILE A O 1
ATOM 925 N N . VAL A 1 121 ? -3.904 5.428 10.908 1.00 98.25 121 VAL A N 1
ATOM 926 C CA . VAL A 1 121 ? -2.462 5.690 11.004 1.00 98.25 121 VAL A CA 1
ATOM 927 C C . VAL A 1 121 ? -1.742 5.094 9.808 1.00 98.25 121 VAL A C 1
ATOM 929 O O . VAL A 1 121 ? -1.875 3.902 9.525 1.00 98.25 121 VAL A O 1
ATOM 932 N N . THR A 1 122 ? -0.940 5.922 9.139 1.00 98.25 122 THR A N 1
ATOM 933 C CA . THR A 1 122 ? -0.057 5.491 8.053 1.00 98.25 122 THR A CA 1
ATOM 934 C C . THR A 1 122 ? 1.347 5.243 8.583 1.00 98.25 122 THR A C 1
ATOM 936 O O . THR A 1 122 ? 1.980 6.131 9.152 1.00 98.25 122 THR A O 1
ATOM 939 N N . SER A 1 123 ? 1.853 4.042 8.343 1.00 98.25 123 SER A N 1
ATOM 940 C CA . SER A 1 123 ? 3.233 3.639 8.589 1.00 98.25 123 SER A CA 1
ATOM 941 C C . SER A 1 123 ? 3.922 3.302 7.268 1.00 98.25 123 SER A C 1
ATOM 943 O O . SER A 1 123 ? 3.269 3.038 6.257 1.00 98.25 123 SER A O 1
ATOM 945 N N . ASN A 1 124 ? 5.252 3.311 7.266 1.00 98.12 124 ASN A N 1
ATOM 946 C CA . ASN A 1 124 ? 6.045 2.863 6.129 1.00 98.12 124 ASN A CA 1
ATOM 947 C C . ASN A 1 124 ? 7.225 2.015 6.604 1.00 98.12 124 ASN A C 1
ATOM 949 O O . ASN A 1 124 ? 7.722 2.205 7.713 1.00 98.12 124 ASN A O 1
ATOM 953 N N . ILE A 1 125 ? 7.642 1.078 5.759 1.00 98.44 125 ILE A N 1
ATOM 954 C CA . ILE A 1 125 ? 8.806 0.216 5.977 1.00 98.44 125 ILE A CA 1
ATOM 955 C C . ILE A 1 125 ? 9.642 0.139 4.702 1.00 98.44 125 ILE A C 1
ATOM 957 O O . ILE A 1 125 ? 9.148 0.435 3.610 1.00 98.44 125 ILE A O 1
ATOM 961 N N . SER A 1 126 ? 10.905 -0.267 4.834 1.00 98.25 126 SER A N 1
ATOM 962 C CA . SER A 1 126 ? 11.805 -0.455 3.695 1.00 98.25 126 SER A CA 1
ATOM 963 C C . SER A 1 126 ? 11.309 -1.558 2.765 1.00 98.25 126 SER A C 1
ATOM 965 O O . SER A 1 126 ? 11.059 -2.688 3.191 1.00 98.25 126 SER A O 1
ATOM 967 N N . MET A 1 127 ? 11.214 -1.226 1.483 1.00 97.94 127 MET A N 1
ATOM 968 C CA . MET A 1 127 ? 10.840 -2.154 0.425 1.00 97.94 127 MET A CA 1
ATOM 969 C C . MET A 1 127 ? 11.885 -3.265 0.249 1.00 97.94 127 MET A C 1
ATOM 971 O O . MET A 1 127 ? 13.089 -3.020 0.293 1.00 97.94 127 MET A O 1
ATOM 975 N N . GLY A 1 128 ? 11.412 -4.484 0.015 1.00 98.19 128 GLY A N 1
ATOM 976 C CA . GLY A 1 128 ? 12.201 -5.654 -0.342 1.00 98.19 128 GLY A CA 1
ATOM 977 C C . GLY A 1 128 ? 11.552 -6.421 -1.493 1.00 98.19 128 GLY A C 1
ATOM 978 O O . GLY A 1 128 ? 10.324 -6.489 -1.608 1.00 98.19 128 GLY A O 1
ATOM 979 N N . VAL A 1 129 ? 12.399 -6.991 -2.350 1.00 98.38 129 VAL A N 1
ATOM 980 C CA . VAL A 1 129 ? 12.007 -7.778 -3.529 1.00 98.38 129 VAL A CA 1
ATOM 981 C C . VAL A 1 129 ? 11.332 -9.080 -3.089 1.00 98.38 129 VAL A C 1
ATOM 983 O O . VAL A 1 129 ? 11.860 -9.804 -2.244 1.00 98.38 129 VAL A O 1
ATOM 986 N N . GLY A 1 130 ? 10.165 -9.373 -3.663 1.00 98.31 130 GLY A N 1
ATOM 987 C CA . GLY A 1 130 ? 9.343 -10.551 -3.394 1.00 98.31 130 GLY A CA 1
ATOM 988 C C . GLY A 1 130 ? 7.935 -10.216 -2.892 1.00 98.31 130 GLY A C 1
ATOM 989 O O . GLY A 1 130 ? 7.383 -9.144 -3.158 1.00 98.31 130 GLY A O 1
ATOM 990 N N . VAL A 1 131 ? 7.335 -11.162 -2.166 1.00 98.44 131 VAL A N 1
ATOM 991 C CA . VAL A 1 131 ? 5.972 -11.055 -1.620 1.00 98.44 131 VAL A CA 1
ATOM 992 C C . VAL A 1 131 ? 5.918 -10.075 -0.451 1.00 98.44 131 VAL A C 1
ATOM 994 O O . VAL A 1 131 ? 6.783 -10.073 0.423 1.00 98.44 131 VAL A O 1
ATOM 997 N N . GLN A 1 132 ? 4.845 -9.292 -0.396 1.00 98.50 132 GLN A N 1
ATOM 998 C CA . GLN A 1 132 ? 4.545 -8.398 0.720 1.00 98.50 132 GLN A CA 1
ATOM 999 C C . GLN A 1 132 ? 3.554 -9.091 1.656 1.00 98.50 132 GLN A C 1
ATOM 1001 O O . GLN A 1 132 ? 2.536 -9.599 1.196 1.00 98.50 132 GLN A O 1
ATOM 1006 N N . LYS A 1 133 ? 3.836 -9.168 2.955 1.00 98.56 133 LYS A N 1
ATOM 1007 C CA . LYS A 1 133 ? 2.967 -9.827 3.941 1.00 98.56 133 LYS A CA 1
ATOM 1008 C C . LYS A 1 133 ? 2.610 -8.854 5.047 1.00 98.56 133 LYS A C 1
ATOM 1010 O O . LYS A 1 133 ? 3.468 -8.112 5.522 1.00 98.56 133 LYS A O 1
ATOM 1015 N N . PHE A 1 134 ? 1.358 -8.907 5.475 1.00 98.50 134 PHE A N 1
ATOM 1016 C CA . PHE A 1 134 ? 0.800 -8.018 6.481 1.00 98.50 134 PHE A CA 1
ATOM 1017 C C . PHE A 1 134 ? 0.071 -8.846 7.531 1.00 98.50 134 PHE A C 1
ATOM 1019 O O . PHE A 1 134 ? -0.690 -9.757 7.195 1.00 98.50 134 PHE A O 1
ATOM 1026 N N . SER A 1 135 ? 0.259 -8.514 8.799 1.00 98.00 135 SER A N 1
ATOM 1027 C CA . SER A 1 135 ? -0.577 -9.019 9.879 1.00 98.00 135 SER A CA 1
ATOM 1028 C C . SER A 1 135 ? -0.814 -7.942 10.923 1.00 98.00 135 SER A C 1
ATOM 1030 O O . SER A 1 135 ? 0.002 -7.049 11.128 1.00 98.00 135 SER A O 1
ATOM 1032 N N . VAL A 1 136 ? -1.966 -8.020 11.577 1.00 98.31 136 VAL A N 1
ATOM 1033 C CA . VAL A 1 136 ? -2.291 -7.193 12.733 1.00 98.31 136 VAL A CA 1
ATOM 1034 C C . VAL A 1 136 ? -2.643 -8.123 13.878 1.00 98.31 136 VAL A C 1
ATOM 1036 O O . VAL A 1 136 ? -3.450 -9.045 13.715 1.00 98.31 136 VAL A O 1
ATOM 1039 N N . ALA A 1 137 ? -2.030 -7.890 15.033 1.00 98.06 137 ALA A N 1
ATOM 1040 C CA . ALA A 1 137 ? -2.245 -8.664 16.243 1.00 98.06 137 ALA A CA 1
ATOM 1041 C C . ALA A 1 137 ? -2.699 -7.768 17.395 1.00 98.06 137 ALA A C 1
ATOM 1043 O O . ALA A 1 137 ? -2.232 -6.644 17.556 1.00 98.06 137 ALA A O 1
ATOM 1044 N N . ARG A 1 138 ? -3.608 -8.275 18.226 1.00 97.19 138 ARG A N 1
ATOM 1045 C CA . ARG A 1 138 ? -4.102 -7.582 19.419 1.00 97.19 138 ARG A CA 1
ATOM 1046 C C . ARG A 1 138 ? -4.127 -8.568 20.579 1.00 97.19 138 ARG A C 1
ATOM 1048 O O . ARG A 1 138 ? -4.732 -9.629 20.468 1.00 97.19 138 ARG A O 1
ATOM 1055 N N . GLY A 1 139 ? -3.442 -8.239 21.676 1.00 93.81 139 GLY A N 1
ATOM 1056 C CA . GLY A 1 139 ? -3.303 -9.152 22.819 1.00 93.81 139 GLY A CA 1
ATOM 1057 C C . GLY A 1 139 ? -2.576 -10.458 22.470 1.00 93.81 139 GLY A C 1
ATOM 1058 O O . GLY A 1 139 ? -2.949 -11.517 22.962 1.00 93.81 139 GLY A O 1
ATOM 1059 N N . GLY A 1 140 ? -1.594 -10.401 21.562 1.00 91.06 140 GLY A N 1
ATOM 1060 C CA . GLY A 1 140 ? -0.825 -11.567 21.106 1.00 91.06 140 GLY A CA 1
ATOM 1061 C C . GLY A 1 140 ? -1.545 -12.483 20.109 1.00 91.06 140 GLY A C 1
ATOM 1062 O O . GLY A 1 140 ? -0.937 -13.426 19.615 1.00 91.06 140 GLY A O 1
ATOM 1063 N N . GLN A 1 141 ? -2.810 -12.210 19.775 1.00 94.50 141 GLN A N 1
ATOM 1064 C CA . GLN A 1 141 ? -3.582 -12.979 18.797 1.00 94.50 141 GLN A CA 1
ATOM 1065 C C . GLN A 1 141 ? -3.661 -12.227 17.470 1.00 94.50 141 GLN A C 1
ATOM 1067 O O . GLN A 1 141 ? -3.990 -11.038 17.451 1.00 94.50 141 GLN A O 1
ATOM 1072 N N . SER A 1 142 ? -3.381 -12.912 16.358 1.00 95.31 142 SER A N 1
ATOM 1073 C CA . SER A 1 142 ? -3.595 -12.339 15.026 1.00 95.31 142 SER A CA 1
ATOM 1074 C C . SER A 1 142 ? -5.092 -12.139 14.795 1.00 95.31 142 SER A C 1
ATOM 1076 O O . SER A 1 142 ? -5.877 -13.074 14.930 1.00 95.31 142 SER A O 1
ATOM 1078 N N . ILE A 1 143 ? -5.483 -10.909 14.468 1.00 96.44 143 ILE A N 1
ATOM 1079 C CA . ILE A 1 143 ? -6.872 -10.544 14.159 1.00 96.44 143 ILE A CA 1
ATOM 1080 C C . ILE A 1 143 ? -7.098 -10.353 12.658 1.00 96.44 143 ILE A C 1
ATOM 1082 O O . ILE A 1 143 ? -8.230 -10.445 12.195 1.00 96.44 143 ILE A O 1
ATOM 1086 N N . MET A 1 144 ? -6.033 -10.075 11.904 1.00 95.88 144 MET A N 1
ATOM 1087 C CA . MET A 1 144 ? -6.048 -9.918 10.451 1.00 95.88 144 MET A CA 1
ATOM 1088 C C . MET A 1 144 ? -4.697 -10.360 9.897 1.00 95.88 144 MET A C 1
ATOM 1090 O O . MET A 1 144 ? -3.659 -10.066 10.496 1.00 95.88 144 MET A O 1
ATOM 1094 N N . SER A 1 145 ? -4.687 -11.013 8.739 1.00 97.25 145 SER A N 1
ATOM 1095 C CA . SER A 1 145 ? -3.463 -11.220 7.964 1.00 97.25 145 SER A CA 1
ATOM 1096 C C . SER A 1 145 ? -3.774 -11.360 6.480 1.00 97.25 145 SER A C 1
ATOM 1098 O O . SER A 1 145 ? -4.881 -11.736 6.099 1.00 97.25 145 SER A O 1
ATOM 1100 N N . GLY A 1 146 ? -2.803 -11.019 5.641 1.00 96.88 146 GLY A N 1
ATOM 1101 C CA . GLY A 1 146 ? -2.939 -11.092 4.194 1.00 96.88 146 GLY A CA 1
ATOM 1102 C C . GLY A 1 146 ? -1.608 -10.907 3.480 1.00 96.88 146 GLY A C 1
ATOM 1103 O O . GLY A 1 146 ? -0.588 -10.568 4.087 1.00 96.88 146 GLY A O 1
ATOM 1104 N N . GLN A 1 147 ? -1.624 -11.153 2.174 1.00 96.94 147 GLN A N 1
ATOM 1105 C CA . GLN A 1 147 ? -0.472 -10.983 1.294 1.00 96.94 147 GLN A CA 1
ATOM 1106 C C . GLN A 1 147 ? -0.792 -9.950 0.209 1.00 96.94 147 GLN A C 1
ATOM 1108 O O . GLN A 1 147 ? -1.947 -9.786 -0.187 1.00 96.94 147 GLN A O 1
ATOM 1113 N N . GLY A 1 148 ? 0.238 -9.242 -0.245 1.00 95.31 148 GLY A N 1
ATOM 1114 C CA . GLY A 1 148 ? 0.189 -8.336 -1.381 1.00 95.31 148 GLY A CA 1
ATOM 1115 C C . GLY A 1 148 ? -0.129 -9.095 -2.663 1.00 95.31 148 GLY A C 1
ATOM 1116 O O . GLY A 1 148 ? 0.432 -10.162 -2.899 1.00 95.31 148 GLY A O 1
ATOM 1117 N N . GLY A 1 149 ? -1.013 -8.545 -3.496 1.00 95.62 149 GLY A N 1
ATOM 1118 C CA . GLY A 1 149 ? -1.400 -9.185 -4.760 1.00 95.62 149 GLY A CA 1
ATOM 1119 C C . GLY A 1 149 ? -0.379 -9.042 -5.895 1.00 95.62 149 GLY A C 1
ATOM 1120 O O . GLY A 1 149 ? -0.540 -9.679 -6.932 1.00 95.62 149 GLY A O 1
ATOM 1121 N N . LEU A 1 150 ? 0.676 -8.244 -5.703 1.00 97.25 150 LEU A N 1
ATOM 1122 C CA . LEU A 1 150 ? 1.773 -8.093 -6.658 1.00 97.25 150 LEU A CA 1
ATOM 1123 C C . LEU A 1 150 ? 3.124 -8.208 -5.953 1.00 97.25 150 LEU A C 1
ATOM 1125 O O . LEU A 1 150 ? 3.401 -7.470 -5.010 1.00 97.25 150 LEU A O 1
ATOM 1129 N N . GLU A 1 151 ? 3.982 -9.110 -6.415 1.00 97.81 151 GLU A N 1
ATOM 1130 C CA . GLU A 1 151 ? 5.359 -9.180 -5.930 1.00 97.81 151 GLU A CA 1
ATOM 1131 C C . GLU A 1 151 ? 6.181 -7.996 -6.436 1.00 97.81 151 GLU A C 1
ATOM 1133 O O . GLU A 1 151 ? 6.069 -7.592 -7.595 1.00 97.81 151 GLU A O 1
ATOM 1138 N N . ILE A 1 152 ? 7.045 -7.479 -5.567 1.00 98.31 152 ILE A N 1
ATOM 1139 C CA . ILE A 1 152 ? 8.024 -6.462 -5.937 1.00 98.31 152 ILE A CA 1
ATOM 1140 C C . ILE A 1 152 ? 9.176 -7.161 -6.646 1.00 98.31 152 ILE A C 1
ATOM 1142 O O . ILE A 1 152 ? 9.730 -8.115 -6.106 1.00 98.31 152 ILE A O 1
ATOM 1146 N N . LYS A 1 153 ? 9.544 -6.694 -7.836 1.00 97.44 153 LYS A N 1
ATOM 1147 C CA . LYS A 1 153 ? 10.570 -7.320 -8.678 1.00 97.44 153 LYS A CA 1
ATOM 1148 C C . LYS A 1 153 ? 11.828 -6.468 -8.762 1.00 97.44 153 LYS A C 1
ATOM 1150 O O . LYS A 1 153 ? 11.788 -5.251 -8.600 1.00 97.44 153 LYS A O 1
ATOM 1155 N N . ASP A 1 154 ? 12.942 -7.119 -9.056 1.00 97.12 154 ASP A N 1
ATOM 1156 C CA . ASP A 1 154 ? 14.233 -6.501 -9.367 1.00 97.12 154 ASP A CA 1
ATOM 1157 C C . ASP A 1 154 ? 14.453 -6.328 -10.880 1.00 97.12 154 ASP A C 1
ATOM 1159 O O . ASP A 1 154 ? 15.556 -6.013 -11.323 1.00 97.12 154 ASP A O 1
ATOM 1163 N N . ASN A 1 155 ? 13.397 -6.502 -11.680 1.00 95.94 155 ASN A N 1
ATOM 1164 C CA . ASN A 1 155 ? 13.422 -6.340 -13.125 1.00 95.94 155 ASN A CA 1
ATOM 1165 C C . ASN A 1 155 ? 12.146 -5.649 -13.642 1.00 95.94 155 ASN A C 1
ATOM 1167 O O . ASN A 1 155 ? 11.044 -5.881 -13.142 1.00 95.94 155 ASN A O 1
ATOM 1171 N N . CYS A 1 156 ? 12.282 -4.848 -14.700 1.00 93.81 156 CYS A N 1
ATOM 1172 C CA . CYS A 1 156 ? 11.165 -4.211 -15.404 1.00 93.81 156 CYS A CA 1
ATOM 1173 C C . CYS A 1 156 ? 11.434 -4.110 -16.910 1.00 93.81 156 CYS A C 1
ATOM 1175 O O . CYS A 1 156 ? 12.578 -4.136 -17.365 1.00 93.81 156 CYS A O 1
ATOM 1177 N N . ARG A 1 157 ? 10.355 -4.005 -17.697 1.00 91.38 157 ARG A N 1
ATOM 1178 C CA . ARG A 1 157 ? 10.435 -3.716 -19.141 1.00 91.38 157 ARG A CA 1
ATOM 1179 C C . ARG A 1 157 ? 10.282 -2.226 -19.421 1.00 91.38 157 ARG A C 1
ATOM 1181 O O . ARG A 1 157 ? 11.103 -1.682 -20.145 1.00 91.38 157 ARG A O 1
ATOM 1188 N N . HIS A 1 158 ? 9.282 -1.609 -18.798 1.00 90.62 158 HIS A N 1
ATOM 1189 C CA . HIS A 1 158 ? 8.977 -0.182 -18.870 1.00 90.62 158 HIS A CA 1
ATOM 1190 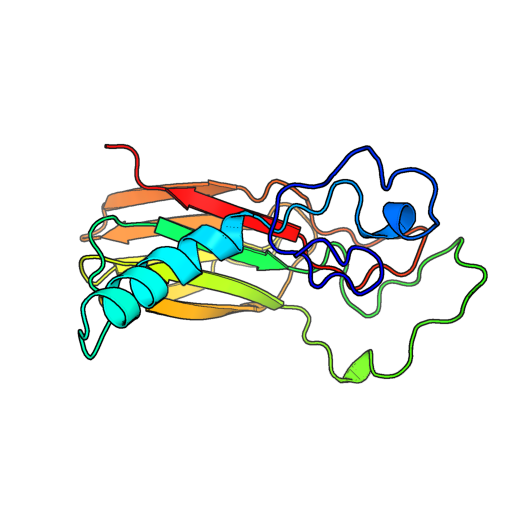C C . HIS A 1 158 ? 9.107 0.442 -17.486 1.00 90.62 158 HIS A C 1
ATOM 1192 O O . HIS A 1 158 ? 8.831 -0.227 -16.482 1.00 90.62 158 HIS A O 1
ATOM 1198 N N . TRP A 1 159 ? 9.511 1.706 -17.437 1.00 90.88 159 TRP A N 1
ATOM 1199 C CA . TRP A 1 159 ? 9.548 2.481 -16.208 1.00 90.88 159 TRP A CA 1
ATOM 1200 C C . TRP A 1 159 ? 8.127 2.654 -15.677 1.00 90.88 159 TRP A C 1
ATOM 1202 O O . TRP A 1 159 ? 7.335 3.409 -16.231 1.00 90.88 159 TRP A O 1
ATOM 1212 N N . ASN A 1 160 ? 7.798 1.961 -14.587 1.00 92.06 160 ASN A N 1
ATOM 1213 C CA . ASN A 1 160 ? 6.493 2.072 -13.950 1.00 92.06 160 ASN A CA 1
ATOM 1214 C C . ASN A 1 160 ? 6.640 2.553 -12.502 1.00 92.06 160 ASN A C 1
ATOM 1216 O O . ASN A 1 160 ? 6.988 1.787 -11.603 1.00 92.06 160 ASN A O 1
ATOM 1220 N N . TYR A 1 161 ? 6.351 3.838 -12.296 1.00 92.25 161 TYR A N 1
ATOM 1221 C CA . TYR A 1 161 ? 6.340 4.476 -10.977 1.00 92.25 161 TYR A CA 1
ATOM 1222 C C . TYR A 1 161 ? 4.946 4.574 -10.358 1.00 92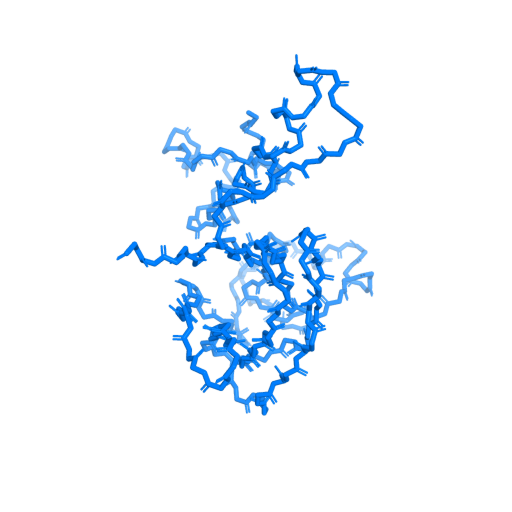.25 161 TYR A C 1
ATOM 1224 O O . TYR A 1 161 ? 4.798 5.171 -9.290 1.00 92.25 161 TYR A O 1
ATOM 1232 N N . ASN A 1 162 ? 3.948 3.957 -10.992 1.00 93.88 162 ASN A N 1
ATOM 1233 C CA . ASN A 1 162 ? 2.644 3.736 -10.397 1.00 93.88 162 ASN A CA 1
ATOM 1234 C C . ASN A 1 162 ? 2.765 2.824 -9.160 1.00 93.88 162 ASN A C 1
ATOM 1236 O O . ASN A 1 162 ? 3.780 2.148 -8.948 1.00 93.88 162 ASN A O 1
ATOM 1240 N N . VAL A 1 163 ? 1.730 2.787 -8.326 1.00 95.56 163 VAL A N 1
ATOM 1241 C CA . VAL A 1 163 ? 1.701 1.986 -7.104 1.00 95.56 163 VAL A CA 1
ATOM 1242 C C . VAL A 1 163 ? 0.609 0.934 -7.162 1.00 95.56 163 VAL A C 1
ATOM 1244 O O . VAL A 1 163 ? -0.517 1.171 -7.568 1.00 95.56 163 VAL A O 1
ATOM 1247 N N . TYR A 1 164 ? 0.947 -0.273 -6.747 1.00 96.94 164 TYR A N 1
ATOM 1248 C CA . TYR A 1 164 ? -0.035 -1.315 -6.539 1.00 96.94 164 TYR A CA 1
ATOM 1249 C C . TYR A 1 164 ? -0.706 -1.052 -5.198 1.00 96.94 164 TYR A C 1
ATOM 1251 O O . TYR A 1 164 ? 0.004 -0.868 -4.208 1.00 96.94 164 TYR A O 1
ATOM 1259 N N . THR A 1 165 ? -2.037 -1.054 -5.139 1.00 97.25 165 THR A N 1
ATOM 1260 C CA . THR A 1 165 ? -2.769 -0.909 -3.875 1.00 97.25 165 THR A CA 1
ATOM 1261 C C . THR A 1 165 ? -3.568 -2.162 -3.551 1.00 97.25 165 THR A C 1
ATOM 1263 O O . THR A 1 165 ? -3.996 -2.906 -4.428 1.00 97.25 165 THR A O 1
ATOM 1266 N N . GLY A 1 166 ? -3.800 -2.402 -2.270 1.00 97.12 166 GLY A N 1
ATOM 1267 C CA . GLY A 1 166 ? -4.689 -3.464 -1.827 1.00 97.12 166 GLY A CA 1
ATOM 1268 C C . GLY A 1 166 ? -5.138 -3.248 -0.394 1.00 97.12 166 GLY A C 1
ATOM 1269 O O . GLY A 1 166 ? -4.736 -2.288 0.261 1.00 97.12 166 GLY A O 1
ATOM 1270 N N . SER A 1 167 ? -6.001 -4.134 0.092 1.00 97.06 167 SER A N 1
ATOM 1271 C CA . SER A 1 167 ? -6.500 -4.086 1.465 1.00 97.06 167 SER A CA 1
ATOM 1272 C C . SER A 1 167 ? -6.545 -5.474 2.093 1.00 97.06 167 SER A C 1
ATOM 1274 O O . SER A 1 167 ? -6.591 -6.489 1.397 1.00 97.06 167 SER A O 1
ATOM 1276 N N . VAL A 1 168 ? -6.507 -5.507 3.423 1.00 96.19 168 VAL A N 1
ATOM 1277 C CA . VAL A 1 168 ? -6.787 -6.691 4.236 1.00 96.19 168 VAL A CA 1
ATOM 1278 C C . VAL A 1 168 ? -7.814 -6.277 5.277 1.00 96.19 168 VAL A C 1
ATOM 1280 O O . VAL A 1 168 ? -7.563 -5.393 6.096 1.00 96.19 168 VAL A O 1
ATOM 1283 N N . VAL A 1 169 ? -8.973 -6.919 5.232 1.00 90.75 169 VAL A N 1
ATOM 1284 C CA . VAL A 1 169 ? -10.099 -6.634 6.120 1.00 90.75 169 VAL A CA 1
ATOM 1285 C C . VAL A 1 169 ? -10.186 -7.737 7.167 1.00 90.75 169 VAL A C 1
ATOM 1287 O O . VAL A 1 169 ? -9.954 -8.909 6.863 1.00 90.75 169 VAL A O 1
ATOM 1290 N N . ARG A 1 170 ? -10.530 -7.383 8.407 1.00 83.75 170 ARG A N 1
ATOM 1291 C CA . ARG A 1 170 ? -10.840 -8.379 9.432 1.00 83.75 170 ARG A CA 1
ATOM 1292 C C . ARG A 1 170 ? -12.058 -9.202 9.016 1.00 83.75 170 ARG A C 1
ATOM 1294 O O . ARG A 1 170 ? -13.141 -8.641 8.838 1.00 83.75 170 ARG A O 1
ATOM 1301 N N . ASN A 1 171 ? -11.887 -10.520 8.920 1.00 68.44 171 ASN A N 1
ATOM 1302 C CA . ASN A 1 171 ? -13.014 -11.440 8.788 1.00 68.44 171 ASN A CA 1
ATOM 1303 C C . ASN A 1 171 ? -13.874 -11.360 10.058 1.00 68.44 171 ASN A C 1
ATOM 1305 O O . ASN A 1 171 ? -13.328 -11.313 11.166 1.00 68.44 171 ASN A O 1
ATOM 1309 N N . ALA A 1 172 ? -15.190 -11.269 9.862 1.00 54.19 172 ALA A N 1
ATOM 1310 C CA . ALA A 1 172 ? -16.184 -11.170 10.929 1.00 54.19 172 ALA A CA 1
ATOM 1311 C C . ALA A 1 172 ? -16.180 -12.403 11.841 1.00 54.19 172 ALA A C 1
ATOM 1313 O O . ALA A 1 172 ? -15.988 -13.523 11.313 1.00 54.19 172 ALA A O 1
#

Secondary structure (DSSP, 8-state):
---TTTT---SPPPGGGSSSSTHHHHTT---TTHHHHHHHHHHHHHTT-SS----S-EEEEEE-SS-TTPPBSS-SSPPPTTGGG---EEEEEEEESS-EEEEEEETTSPPEEEEE-SEEEEEEEE--SB-EEEEEEETTEEEEEEE-SS-B-S-BSS-----EEEEEE---

Sequence (172 aa):
MLDYGESHYIGPYSANHSDDGSSQWAAGMPHDAWRNLYKPYIKAYKSGAMAPIIEQDELVYWYRPTPKNVACTNDPLPQPNGVNMLHDSVFVATMLTKPATLTVTSGSNPPVSIEVPAGIVTSNISMGVGVQKFSVARGGQSIMSGQGGLEIKDNCRHWNYNVYTGSVVRNA

Foldseek 3Di:
DQCLQVLPDQDAHDVVCCPVVSCQQRPPAHNVLVVVVCVQVVVCVVVVHPAGQQPFKKKKKKFFLEQLPQDADAAPDDRDPPSVVDAQKIKMKIAANAWWWKWKDAAPDDIDIDTDGHGIDMDIDHHDFFKIKIFIGDPNHTQWIDIFPHTRHSYHNYDHPHMHMDMITGDD

Organism: Aspergillus oryzae (NCBI:txid5062)

Radius of gyration: 17.16 Å; chains: 1; bounding box: 39×30×49 Å

InterPro domains:
  IPR005197 Glycoside hydrolase family 71 [PF03659] (3-144)